Protein AF-A0A672RAI9-F1 (afdb_monomer_lite)

Foldseek 3Di:
DCPVVCPVVPPDDPVVVVVVVVVVVVVVVVVVVVVVVVVVVVVVVVVVVVVVVVVVVVVVVVVVVVVD

Secondary structure (DSSP, 8-state):
----TTTTTTT--HHHHHHHHHHHHHHHHHHHHHHHHHHHHHHHHHHHHHHHHHHHHHHHHHHHHTT-

Radius of gyration: 26.13 Å; chains: 1; bounding box: 54×14×68 Å

Organism: Sinocyclocheilus grahami (NCBI:txid75366)

Structure (mmCIF, N/CA/C/O backbone):
data_AF-A0A672RAI9-F1
#
_entry.id   AF-A0A672RAI9-F1
#
loop_
_atom_site.group_PDB
_atom_site.id
_atom_site.type_symbol
_atom_site.label_atom_id
_atom_site.label_alt_id
_atom_site.label_comp_id
_atom_site.label_asym_id
_atom_site.label_entity_id
_atom_site.label_seq_id
_atom_site.pdbx_PDB_ins_code
_atom_site.Cartn_x
_atom_site.Cartn_y
_atom_site.Cartn_z
_atom_site.occupancy
_atom_site.B_iso_or_equiv
_atom_site.auth_seq_id
_atom_site.auth_comp_id
_atom_site.auth_asym_id
_atom_site.auth_atom_id
_atom_site.pdbx_PDB_model_num
ATOM 1 N N . MET A 1 1 ? -21.110 9.060 -3.545 1.00 42.75 1 MET A N 1
ATOM 2 C CA . MET A 1 1 ? -21.907 8.326 -2.541 1.00 42.75 1 MET A CA 1
ATOM 3 C C . MET A 1 1 ? -21.218 8.470 -1.186 1.00 42.75 1 MET A C 1
ATOM 5 O O . MET A 1 1 ? -20.436 7.607 -0.810 1.00 42.75 1 MET A O 1
ATOM 9 N N . SER A 1 2 ? -21.419 9.593 -0.497 1.00 52.66 2 SER A N 1
ATOM 10 C CA . SER A 1 2 ? -21.018 9.769 0.904 1.00 52.66 2 SER A CA 1
ATOM 11 C C . SER A 1 2 ? -22.077 9.089 1.765 1.00 52.66 2 SER A C 1
ATOM 13 O O . SER A 1 2 ? -23.093 9.694 2.096 1.00 52.66 2 SER A O 1
ATOM 15 N N . TRP A 1 3 ? -21.908 7.797 2.019 1.00 51.00 3 TRP A N 1
ATOM 16 C CA . TRP A 1 3 ? -22.799 7.073 2.917 1.00 51.00 3 TRP A CA 1
ATOM 17 C C . TRP A 1 3 ? -22.661 7.675 4.303 1.00 51.00 3 TRP A C 1
ATOM 19 O O . TRP A 1 3 ? -21.576 7.540 4.848 1.00 51.00 3 TRP A O 1
ATOM 29 N N . ALA A 1 4 ? -23.702 8.342 4.815 1.00 55.00 4 ALA A N 1
ATOM 30 C CA . ALA A 1 4 ? -24.025 8.420 6.244 1.00 55.00 4 ALA A CA 1
ATOM 31 C C . ALA A 1 4 ? -22.795 8.375 7.179 1.00 55.00 4 ALA A C 1
ATOM 33 O O . ALA A 1 4 ? -22.665 7.460 7.989 1.00 55.00 4 ALA A O 1
ATOM 34 N N . ILE A 1 5 ? -21.840 9.298 6.978 1.00 61.25 5 ILE A N 1
ATOM 35 C CA . ILE A 1 5 ? -20.395 9.052 7.208 1.00 61.25 5 ILE A CA 1
ATOM 36 C C . ILE A 1 5 ? -20.041 8.679 8.658 1.00 61.25 5 ILE A C 1
ATOM 38 O O . ILE A 1 5 ? -19.010 8.052 8.885 1.00 61.25 5 ILE A O 1
ATOM 42 N N . GLU A 1 6 ? -20.927 8.934 9.616 1.00 68.69 6 GLU A N 1
ATOM 43 C CA . GLU A 1 6 ? -20.732 8.593 11.027 1.00 68.69 6 GLU A CA 1
ATOM 44 C C . GLU A 1 6 ? -21.953 7.899 11.676 1.00 68.69 6 GLU A C 1
ATOM 46 O O . GLU A 1 6 ? -21.825 7.396 12.785 1.00 68.69 6 GLU A O 1
ATOM 51 N N . GLU A 1 7 ? -23.111 7.774 11.008 1.00 78.75 7 GLU A N 1
ATOM 52 C CA . GLU A 1 7 ? -24.335 7.218 11.638 1.00 78.75 7 GLU A CA 1
ATOM 53 C C . GLU A 1 7 ? -24.195 5.735 12.010 1.00 78.75 7 GLU A C 1
ATOM 55 O O . GLU A 1 7 ? -24.842 5.246 12.928 1.00 78.75 7 GLU A O 1
ATOM 60 N N . TRP A 1 8 ? -23.319 4.993 11.331 1.00 83.25 8 TRP A N 1
ATOM 61 C CA . TRP A 1 8 ? -23.043 3.594 11.677 1.00 83.25 8 TRP A CA 1
ATOM 62 C C . TRP A 1 8 ? -22.169 3.447 12.932 1.00 83.25 8 TRP A C 1
ATOM 64 O O . TRP A 1 8 ? -22.083 2.354 13.495 1.00 83.25 8 TRP A O 1
ATOM 74 N N . LYS A 1 9 ? -21.490 4.527 13.341 1.00 86.38 9 LYS A N 1
ATOM 75 C CA . LYS A 1 9 ? -20.681 4.577 14.561 1.00 86.38 9 LYS A CA 1
ATOM 76 C C . LYS A 1 9 ? -21.537 4.918 15.786 1.00 86.38 9 LYS A C 1
ATOM 78 O O . LYS A 1 9 ? -21.105 4.644 16.907 1.00 86.38 9 LYS A O 1
ATOM 83 N N . ASP A 1 10 ? -22.746 5.451 15.591 1.00 88.69 10 ASP A N 1
ATOM 84 C CA . ASP A 1 10 ? -23.668 5.753 16.684 1.00 88.69 10 ASP A CA 1
ATOM 85 C C . ASP A 1 10 ? -24.082 4.485 17.445 1.00 88.69 10 ASP A C 1
ATOM 87 O O . ASP A 1 10 ? -24.396 3.441 16.873 1.00 88.69 10 ASP A O 1
ATOM 91 N N . GLY A 1 11 ? -24.066 4.574 18.776 1.00 87.19 11 GLY A N 1
ATOM 92 C CA . GLY A 1 11 ? -24.421 3.468 19.670 1.00 87.19 11 GLY A CA 1
ATOM 93 C C . GLY A 1 11 ? -23.338 2.397 19.849 1.00 87.19 11 GLY A C 1
ATOM 94 O O . GLY A 1 11 ? -23.539 1.469 20.636 1.00 87.19 11 GLY A O 1
ATOM 95 N N . LEU A 1 12 ? -22.178 2.510 19.186 1.00 92.25 12 LEU A N 1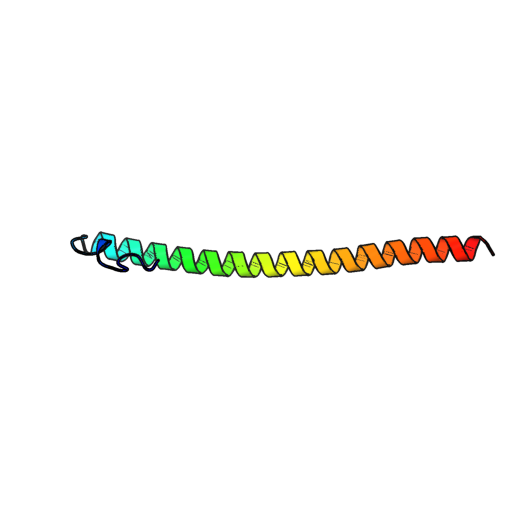
ATOM 96 C CA . LEU A 1 12 ? -21.051 1.615 19.450 1.00 92.25 12 LEU A CA 1
ATOM 97 C C . LEU A 1 12 ? -20.386 1.938 20.801 1.00 92.25 12 LEU A C 1
ATOM 99 O O . LEU A 1 12 ? -20.207 3.108 21.144 1.00 92.25 12 LEU A O 1
ATOM 103 N N . PRO A 1 13 ? -19.940 0.918 21.562 1.00 95.38 13 PRO A N 1
ATOM 104 C CA . PRO A 1 13 ? -19.142 1.140 22.762 1.00 95.38 13 PRO A CA 1
ATOM 105 C C . PRO A 1 13 ? -17.864 1.930 22.450 1.00 95.38 13 PRO A C 1
ATOM 107 O O . PRO A 1 13 ? -17.202 1.669 21.445 1.00 95.38 13 PRO A O 1
ATOM 110 N N . GLU A 1 14 ? -17.443 2.812 23.360 1.00 93.19 14 GLU A N 1
ATOM 111 C CA . GLU A 1 14 ? -16.255 3.665 23.184 1.00 93.19 14 GLU A CA 1
ATOM 112 C C . GLU A 1 14 ? -14.998 2.865 22.804 1.00 93.19 14 GLU A C 1
ATOM 114 O O . GLU A 1 14 ? -14.243 3.246 21.913 1.00 93.19 14 GLU A O 1
ATOM 119 N N . LYS A 1 15 ? -14.809 1.687 23.408 1.00 96.25 15 LYS A N 1
ATOM 120 C CA . LYS A 1 15 ? -13.684 0.795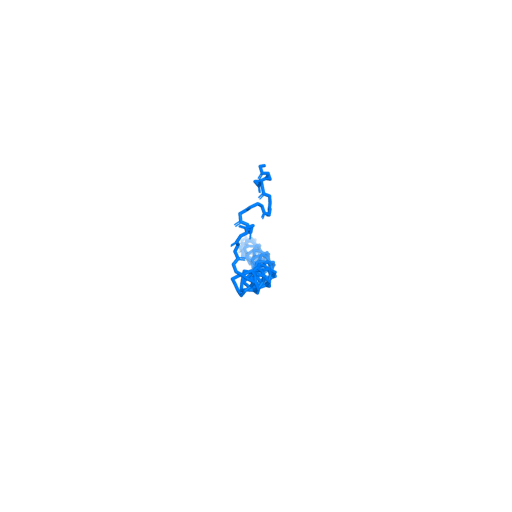 23.092 1.00 96.25 15 LYS A CA 1
ATOM 121 C C . LYS A 1 15 ? -13.694 0.311 21.636 1.00 96.25 15 LYS A C 1
ATOM 123 O O . LYS A 1 15 ? -12.632 0.133 21.042 1.00 96.25 15 LYS A O 1
ATOM 128 N N . ALA A 1 16 ? -14.877 0.083 21.063 1.00 95.25 16 ALA A N 1
ATOM 129 C CA . ALA A 1 16 ? -15.015 -0.286 19.657 1.00 95.25 16 ALA A CA 1
ATOM 130 C C . ALA A 1 16 ? -14.676 0.907 18.751 1.00 95.25 16 ALA A C 1
ATOM 132 O O . ALA A 1 16 ? -13.920 0.742 17.796 1.00 95.25 16 ALA A O 1
ATOM 133 N N . LEU A 1 17 ? -15.142 2.109 19.104 1.00 95.19 17 LEU A N 1
ATOM 134 C CA . LEU A 1 17 ? -14.825 3.350 18.387 1.00 95.19 17 LEU A CA 1
ATOM 135 C C . LEU A 1 17 ? -13.322 3.652 18.389 1.00 95.19 17 LEU A C 1
ATOM 137 O O . LEU A 1 17 ? -12.746 3.916 17.334 1.00 95.19 17 LEU A O 1
ATOM 141 N N . GLN A 1 18 ? -12.662 3.521 19.541 1.00 95.81 18 GLN A N 1
ATOM 142 C CA . GLN A 1 18 ? -11.208 3.668 19.655 1.00 95.81 18 GLN A CA 1
ATOM 143 C C . GLN A 1 18 ? -10.471 2.662 18.763 1.00 95.81 18 GLN A C 1
ATOM 145 O O . GLN A 1 18 ? -9.511 3.019 18.077 1.00 95.81 18 GLN A O 1
ATOM 150 N N . LYS A 1 19 ? -10.934 1.404 18.721 1.00 96.69 19 LYS A N 1
ATOM 151 C CA . LYS A 1 19 ? -10.301 0.385 17.879 1.00 96.69 19 LYS A CA 1
ATOM 152 C C . LYS A 1 19 ? -10.482 0.666 16.389 1.00 96.69 19 LYS A C 1
ATOM 154 O O . LYS A 1 19 ? -9.552 0.443 15.617 1.00 96.69 19 LYS A O 1
ATOM 159 N N . ILE A 1 20 ? -11.650 1.170 15.992 1.00 95.19 20 ILE A N 1
ATOM 160 C CA . ILE A 1 20 ? -11.920 1.604 14.618 1.00 95.19 20 ILE A CA 1
ATOM 161 C C . ILE A 1 20 ? -10.945 2.716 14.224 1.00 95.19 20 ILE A C 1
ATOM 163 O O . ILE A 1 20 ? -10.262 2.569 13.215 1.00 95.19 20 ILE A O 1
ATOM 167 N N . GLN A 1 21 ? -10.801 3.761 15.045 1.00 94.69 21 GLN A N 1
ATOM 168 C CA . GLN A 1 21 ? -9.871 4.866 14.775 1.00 94.69 21 GLN A CA 1
ATOM 169 C C . GLN A 1 21 ? -8.415 4.392 14.660 1.00 94.69 21 GLN A C 1
ATOM 171 O O . GLN A 1 21 ? -7.674 4.837 13.782 1.00 94.69 21 GLN A O 1
ATOM 176 N N . GLU A 1 22 ? -7.995 3.457 15.516 1.00 97.81 22 GLU A N 1
ATOM 177 C CA . GLU A 1 22 ? -6.657 2.867 15.438 1.00 97.81 22 GLU A CA 1
ATOM 178 C C . GLU A 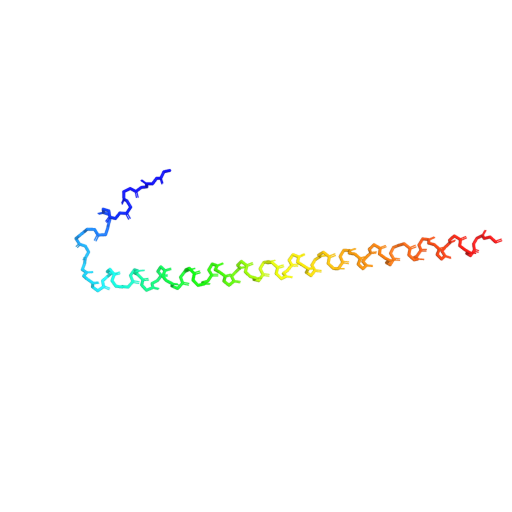1 22 ? -6.437 2.146 14.097 1.00 97.81 22 GLU A C 1
ATOM 180 O O . GLU A 1 22 ? -5.414 2.352 13.437 1.00 97.81 22 GLU A O 1
ATOM 185 N N . ILE A 1 23 ? -7.404 1.326 13.673 1.00 97.56 23 ILE A N 1
ATOM 186 C CA . ILE A 1 23 ? -7.340 0.577 12.412 1.00 97.56 23 ILE A CA 1
ATOM 187 C C . ILE A 1 23 ? -7.394 1.525 11.209 1.00 97.56 23 ILE A C 1
ATOM 189 O O . ILE A 1 23 ? -6.613 1.352 10.274 1.00 97.56 23 ILE A O 1
ATOM 193 N N . GLU A 1 24 ? -8.260 2.541 11.228 1.00 96.06 24 GLU A N 1
ATOM 194 C CA . GLU A 1 24 ? -8.327 3.585 10.196 1.00 96.06 24 GLU A CA 1
ATOM 195 C C . GLU A 1 24 ? -6.963 4.289 10.054 1.00 96.06 24 GLU A C 1
ATOM 197 O O . GLU A 1 24 ? -6.439 4.425 8.944 1.00 96.06 24 GLU A O 1
ATOM 202 N N . GLY A 1 25 ? -6.314 4.624 11.175 1.00 97.56 25 GLY A N 1
ATOM 203 C CA . GLY A 1 25 ? -4.973 5.211 11.183 1.00 97.56 25 GLY A CA 1
ATOM 204 C C . GLY A 1 25 ? -3.883 4.278 10.639 1.00 97.56 25 GLY A C 1
ATOM 205 O O . GLY A 1 25 ? -2.995 4.718 9.901 1.00 97.56 25 GLY A O 1
ATOM 206 N N . GLN A 1 26 ? -3.932 2.983 10.966 1.00 98.44 26 GLN A N 1
ATOM 207 C CA . GLN A 1 26 ? -3.018 1.981 10.401 1.00 98.44 26 GLN A CA 1
ATOM 208 C C . GLN A 1 26 ? -3.230 1.808 8.894 1.00 98.44 26 GLN A C 1
ATOM 210 O O . GLN A 1 26 ? -2.262 1.765 8.130 1.00 98.44 26 GLN A O 1
ATOM 215 N N . LEU A 1 27 ? -4.486 1.762 8.452 1.00 97.88 27 LEU A N 1
ATOM 216 C CA . LEU A 1 27 ? -4.847 1.649 7.046 1.00 97.88 27 LEU A CA 1
ATOM 217 C C . LEU A 1 27 ? -4.300 2.829 6.236 1.00 97.88 27 LEU A C 1
ATOM 219 O O . LEU A 1 27 ? -3.757 2.630 5.149 1.00 97.88 27 LEU A O 1
ATOM 223 N N . ASP A 1 28 ? -4.390 4.046 6.763 1.00 98.38 28 ASP A N 1
ATOM 224 C CA . ASP A 1 28 ? -3.873 5.229 6.079 1.00 98.38 28 ASP A CA 1
ATOM 225 C C . ASP A 1 28 ? -2.343 5.256 5.996 1.00 98.38 28 ASP A C 1
ATOM 227 O O . ASP A 1 28 ? -1.795 5.652 4.961 1.00 98.38 28 ASP A O 1
ATOM 231 N N . LYS A 1 29 ? -1.635 4.761 7.019 1.00 98.38 29 LYS A N 1
ATOM 232 C CA . LYS A 1 29 ? -0.180 4.543 6.935 1.00 98.38 29 LYS A CA 1
ATOM 233 C C . LYS A 1 29 ? 0.163 3.549 5.825 1.00 98.38 29 LYS A C 1
ATOM 235 O O . LYS A 1 29 ? 0.968 3.865 4.949 1.00 98.38 29 LYS A O 1
ATOM 240 N N . LEU A 1 30 ? -0.513 2.400 5.793 1.00 98.56 30 LEU A N 1
ATOM 241 C CA . LEU A 1 30 ? -0.289 1.370 4.774 1.00 98.56 30 LEU A CA 1
ATOM 242 C C . LEU A 1 30 ? -0.605 1.869 3.357 1.00 98.56 30 LEU A C 1
ATOM 244 O O . LEU A 1 30 ? 0.125 1.559 2.414 1.00 98.56 30 LEU A O 1
ATOM 248 N N . LYS A 1 31 ? -1.656 2.680 3.181 1.00 98.38 31 LYS A N 1
ATOM 249 C CA . LYS A 1 31 ? -1.965 3.314 1.888 1.00 98.38 31 LYS A CA 1
ATOM 250 C C . LYS A 1 31 ? -0.823 4.215 1.415 1.00 98.38 31 LYS A C 1
ATOM 252 O O . LYS A 1 31 ? -0.450 4.122 0.243 1.00 98.38 31 LYS A O 1
ATOM 257 N N . LYS A 1 32 ? -0.260 5.044 2.304 1.00 98.50 32 LYS A N 1
ATOM 258 C CA . LYS A 1 32 ? 0.879 5.927 1.992 1.00 98.50 32 LYS A CA 1
ATOM 259 C C . LYS A 1 32 ? 2.128 5.125 1.627 1.00 98.50 32 LYS A C 1
ATOM 261 O O . LYS A 1 32 ? 2.731 5.385 0.589 1.00 98.50 32 LYS A O 1
ATOM 266 N N . GLU A 1 33 ? 2.473 4.106 2.413 1.00 98.56 33 GLU A N 1
ATOM 267 C CA . GLU A 1 33 ? 3.614 3.226 2.122 1.00 98.56 33 GLU A CA 1
ATOM 268 C C . GLU A 1 33 ? 3.462 2.511 0.776 1.00 98.56 33 GLU A C 1
ATOM 270 O O . GLU A 1 33 ? 4.396 2.465 -0.026 1.00 98.56 33 GLU A O 1
ATOM 275 N N . ARG A 1 34 ? 2.267 1.979 0.493 1.00 98.50 34 ARG A N 1
ATOM 276 C CA . ARG A 1 34 ? 1.960 1.351 -0.795 1.00 98.50 34 ARG A CA 1
ATOM 277 C C . ARG A 1 34 ? 2.132 2.339 -1.946 1.00 98.50 34 ARG A C 1
ATOM 279 O O . ARG A 1 34 ? 2.708 1.971 -2.966 1.00 98.50 34 ARG A O 1
ATOM 286 N N . GLN A 1 35 ? 1.651 3.573 -1.798 1.00 98.62 35 GLN A N 1
ATOM 287 C CA . GLN A 1 35 ? 1.795 4.610 -2.820 1.00 98.62 35 GLN A CA 1
ATOM 288 C C . GLN A 1 35 ? 3.267 4.963 -3.067 1.00 98.62 35 GLN A C 1
ATOM 290 O O . GLN A 1 35 ? 3.692 5.038 -4.218 1.00 98.62 35 GLN A O 1
ATOM 295 N N . GLN A 1 36 ? 4.064 5.103 -2.006 1.00 98.62 36 GLN A N 1
ATOM 296 C CA . GLN A 1 36 ? 5.500 5.352 -2.116 1.00 98.62 36 GLN A CA 1
ATOM 297 C C . GLN A 1 36 ? 6.224 4.205 -2.834 1.00 98.62 36 GLN A C 1
ATOM 299 O O . GLN A 1 36 ? 7.001 4.450 -3.757 1.00 98.62 36 GLN A O 1
ATOM 304 N N . LYS A 1 37 ? 5.943 2.949 -2.460 1.00 98.50 37 LYS A N 1
ATOM 305 C CA . LYS A 1 37 ? 6.516 1.770 -3.131 1.00 98.50 37 LYS A CA 1
ATOM 306 C C . LYS A 1 37 ? 6.096 1.691 -4.595 1.00 98.50 37 LYS A C 1
ATOM 308 O O . LYS A 1 37 ? 6.918 1.358 -5.442 1.00 98.50 37 LYS A O 1
ATOM 313 N N . ARG A 1 38 ? 4.841 2.030 -4.911 1.00 98.44 38 ARG A N 1
ATOM 314 C CA . ARG A 1 38 ? 4.361 2.061 -6.295 1.00 98.44 38 ARG A CA 1
ATOM 315 C C . ARG A 1 38 ? 5.138 3.075 -7.130 1.00 98.44 38 ARG A C 1
ATOM 317 O O . ARG A 1 38 ? 5.632 2.716 -8.189 1.00 98.44 38 ARG A O 1
ATOM 324 N N . PHE A 1 39 ? 5.338 4.281 -6.605 1.00 98.50 39 PHE A N 1
ATOM 325 C CA . PHE A 1 39 ? 6.143 5.304 -7.271 1.00 98.50 39 PHE A CA 1
ATOM 326 C C . PHE A 1 39 ? 7.594 4.851 -7.511 1.00 98.50 39 PHE A C 1
ATOM 328 O O . PHE A 1 39 ? 8.149 5.073 -8.586 1.00 98.50 39 PHE A O 1
ATOM 335 N N . GLN A 1 40 ? 8.210 4.182 -6.531 1.00 98.56 40 GLN A N 1
ATOM 336 C CA . GLN A 1 40 ? 9.555 3.620 -6.693 1.00 98.56 40 GLN A CA 1
ATOM 337 C C . GLN A 1 40 ? 9.607 2.561 -7.801 1.00 98.56 40 GLN A C 1
ATOM 339 O O . GLN A 1 40 ? 10.536 2.578 -8.607 1.00 98.56 40 GLN A O 1
ATOM 344 N N . LEU A 1 41 ? 8.609 1.674 -7.868 1.00 98.62 41 LEU A N 1
ATOM 345 C CA . LEU A 1 41 ? 8.507 0.672 -8.930 1.00 98.62 41 LEU A CA 1
ATOM 346 C C . LEU A 1 41 ? 8.344 1.321 -10.306 1.00 98.62 41 LEU A C 1
ATOM 348 O O . LEU A 1 41 ? 9.124 1.008 -11.200 1.00 98.62 41 LEU A O 1
ATOM 352 N N . ASP A 1 42 ? 7.421 2.274 -10.456 1.00 98.62 42 ASP A N 1
ATOM 353 C CA . ASP A 1 42 ? 7.189 2.959 -11.735 1.00 98.62 42 ASP A CA 1
ATOM 354 C C . ASP A 1 42 ? 8.468 3.698 -12.213 1.00 98.62 42 ASP A C 1
ATOM 356 O O . ASP A 1 42 ? 8.803 3.705 -13.400 1.00 98.62 42 ASP A O 1
ATOM 360 N N . SER A 1 43 ? 9.253 4.262 -11.284 1.00 98.06 43 SER A N 1
ATOM 361 C CA . SER A 1 43 ? 10.551 4.894 -11.579 1.00 98.06 43 SER A CA 1
ATOM 362 C C . SER A 1 43 ? 11.620 3.894 -12.053 1.00 98.06 43 SER A C 1
ATOM 364 O O . SER A 1 43 ? 12.353 4.148 -13.022 1.00 98.06 43 SER A O 1
ATOM 366 N N . LEU A 1 44 ? 11.706 2.732 -11.398 1.00 98.56 44 LEU A N 1
ATOM 367 C CA . LEU A 1 44 ? 12.618 1.656 -11.795 1.00 98.56 44 LEU A CA 1
ATOM 368 C C . LEU A 1 44 ? 12.235 1.076 -13.159 1.00 98.56 44 LEU A C 1
ATOM 370 O O . LEU A 1 44 ? 13.112 0.877 -14.001 1.00 98.56 44 LEU A O 1
ATOM 374 N N . GLU A 1 45 ? 10.943 0.869 -13.411 1.00 98.38 45 GLU A N 1
ATOM 375 C CA . GLU A 1 45 ? 10.425 0.411 -14.703 1.00 98.38 45 GLU A CA 1
ATOM 376 C C . GLU A 1 45 ? 10.778 1.391 -15.830 1.00 98.38 45 GLU A C 1
ATOM 378 O O . GLU A 1 45 ? 11.304 0.973 -16.866 1.00 98.38 4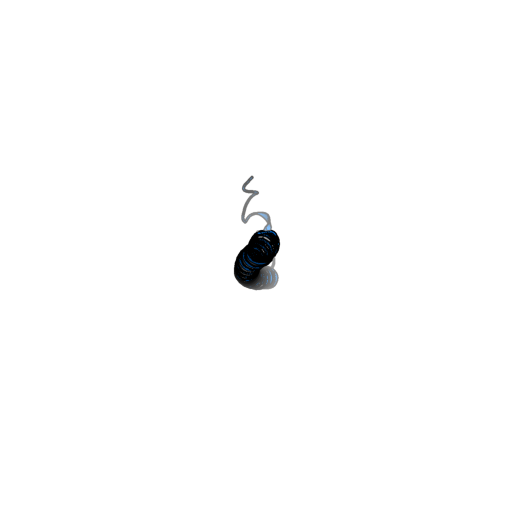5 GLU A O 1
ATOM 383 N N . ALA A 1 46 ? 10.604 2.699 -15.612 1.00 98.31 46 ALA A N 1
ATOM 384 C CA . ALA A 1 46 ? 10.992 3.722 -16.582 1.00 98.31 46 ALA A CA 1
ATOM 385 C C . ALA A 1 46 ? 12.507 3.723 -16.861 1.00 98.31 46 ALA A C 1
ATOM 387 O O . ALA A 1 46 ? 12.945 3.868 -18.008 1.00 98.31 46 ALA A O 1
ATOM 388 N N . THR A 1 47 ? 13.329 3.536 -15.825 1.00 98.00 47 THR A N 1
ATOM 389 C CA . THR A 1 47 ? 14.791 3.448 -15.968 1.00 98.00 47 THR A CA 1
ATOM 390 C C . THR A 1 47 ? 15.194 2.206 -16.761 1.00 98.00 47 THR A C 1
ATOM 392 O O . THR A 1 47 ? 16.008 2.293 -17.686 1.00 98.00 47 THR A O 1
ATOM 395 N N . LEU A 1 48 ? 14.581 1.061 -16.460 1.00 98.06 48 LEU A N 1
ATOM 396 C CA . LEU A 1 48 ? 14.809 -0.191 -17.174 1.00 98.06 48 LEU A CA 1
ATOM 397 C C . LEU A 1 48 ? 14.408 -0.078 -18.649 1.00 98.06 48 LEU A C 1
ATOM 399 O O . LEU A 1 48 ? 15.152 -0.517 -19.526 1.00 98.06 48 LEU A O 1
ATOM 403 N N . GLN A 1 49 ? 13.263 0.541 -18.944 1.00 98.19 49 GLN A N 1
ATOM 404 C CA . GLN A 1 49 ? 12.814 0.769 -20.316 1.00 98.19 49 GLN A CA 1
ATOM 405 C C . GLN A 1 49 ? 13.824 1.613 -21.105 1.00 98.19 49 GLN A C 1
ATOM 407 O O . GLN A 1 49 ? 14.187 1.239 -22.222 1.00 98.19 49 GLN A O 1
ATOM 412 N N . LYS A 1 50 ? 14.342 2.697 -20.512 1.00 97.56 50 LYS A N 1
ATOM 413 C CA . LYS A 1 50 ? 15.393 3.526 -21.130 1.00 97.56 50 LYS A CA 1
ATOM 414 C C . LYS A 1 50 ? 16.662 2.721 -21.418 1.00 97.56 50 LYS A C 1
ATOM 416 O O . LYS A 1 50 ? 17.230 2.835 -22.502 1.00 97.56 50 LYS A O 1
ATOM 421 N N . GLN A 1 51 ? 17.100 1.875 -20.483 1.00 97.12 51 GLN A N 1
ATOM 422 C CA . GLN A 1 51 ? 18.267 1.012 -20.696 1.00 97.12 51 GLN A CA 1
ATOM 423 C C . GLN A 1 51 ? 18.037 -0.006 -21.818 1.00 97.12 51 GLN A C 1
ATOM 425 O O . GLN A 1 51 ? 18.903 -0.172 -22.676 1.00 97.12 51 GLN A O 1
ATOM 430 N N . ARG A 1 52 ? 16.860 -0.641 -21.870 1.00 96.88 52 ARG A N 1
ATOM 431 C CA . ARG A 1 52 ? 16.492 -1.566 -22.956 1.00 96.88 52 ARG A CA 1
ATOM 432 C C . ARG A 1 52 ? 16.516 -0.876 -24.319 1.00 96.88 52 ARG A C 1
ATOM 434 O O . ARG A 1 52 ? 17.087 -1.422 -25.261 1.00 96.88 52 ARG A O 1
ATOM 441 N N . GLN A 1 53 ? 15.959 0.332 -24.416 1.00 96.19 53 GLN A N 1
ATOM 442 C CA . GLN A 1 53 ? 16.013 1.140 -25.638 1.00 96.19 53 GLN A CA 1
ATOM 443 C C . GLN A 1 53 ? 17.456 1.460 -26.038 1.00 96.19 53 GLN A C 1
ATOM 445 O O . GLN A 1 53 ? 17.819 1.261 -27.195 1.00 96.19 53 GLN A O 1
ATOM 450 N N . LYS A 1 54 ? 18.303 1.873 -25.085 1.00 95.81 54 LYS A N 1
ATOM 451 C CA . LYS A 1 54 ? 19.727 2.139 -25.338 1.00 95.81 54 LYS A CA 1
ATOM 452 C C . LYS A 1 54 ? 20.454 0.905 -25.880 1.00 95.81 54 LYS A C 1
ATOM 454 O O . LYS A 1 54 ? 21.174 1.017 -26.866 1.00 95.81 54 LYS A O 1
ATOM 459 N N . VAL A 1 55 ? 20.249 -0.271 -25.284 1.00 95.12 55 VAL A N 1
ATOM 460 C CA . VAL A 1 55 ? 20.860 -1.530 -25.756 1.00 95.12 55 VAL A CA 1
ATOM 461 C C . VAL A 1 55 ? 20.365 -1.896 -27.157 1.00 95.12 55 VAL A C 1
ATOM 463 O O . VAL A 1 55 ? 21.169 -2.246 -28.017 1.00 95.12 55 VAL A O 1
ATOM 466 N N . SER A 1 56 ? 19.059 -1.774 -27.415 1.00 93.88 56 SER A N 1
ATOM 467 C CA . SER A 1 56 ? 18.484 -2.016 -28.744 1.00 93.88 56 SER A CA 1
ATOM 468 C C . SER A 1 56 ? 19.060 -1.075 -29.803 1.00 93.88 56 SER A C 1
ATOM 470 O O . SER A 1 56 ? 19.369 -1.508 -30.915 1.00 93.88 56 SER A O 1
ATOM 472 N N . TYR A 1 57 ? 19.230 0.202 -29.459 1.00 93.69 57 TYR A N 1
ATOM 473 C CA . TYR A 1 57 ? 19.847 1.197 -30.330 1.00 93.69 57 TYR A CA 1
ATOM 474 C C . TYR A 1 57 ? 21.301 0.838 -30.6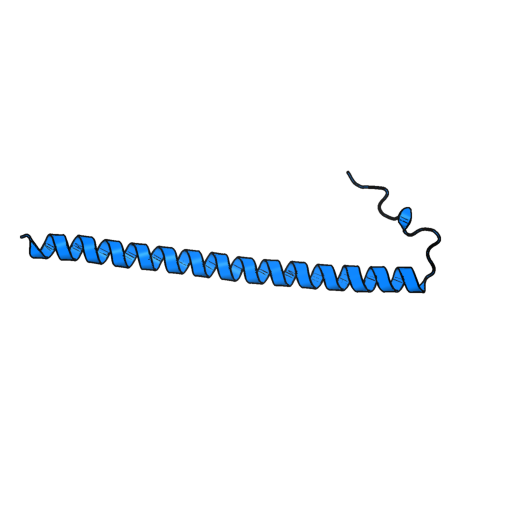45 1.00 93.69 57 TYR A C 1
ATOM 476 O O . TYR A 1 57 ? 21.661 0.743 -31.815 1.00 93.69 57 TYR A O 1
ATOM 484 N N . LEU A 1 58 ? 22.114 0.551 -29.622 1.00 92.25 58 LEU A N 1
ATOM 485 C CA . LEU A 1 58 ? 23.519 0.168 -29.801 1.00 92.25 58 LEU A CA 1
ATOM 486 C C . LEU A 1 58 ? 23.664 -1.091 -30.660 1.00 92.25 58 LEU A C 1
ATOM 488 O O . LEU A 1 58 ? 24.511 -1.133 -31.546 1.00 92.25 58 LEU A O 1
ATOM 492 N N . ARG A 1 59 ? 22.804 -2.095 -30.452 1.00 88.31 59 ARG A N 1
ATOM 493 C CA . ARG A 1 59 ? 22.786 -3.303 -31.286 1.00 88.31 59 ARG A CA 1
ATOM 494 C C . ARG A 1 59 ? 22.447 -2.982 -32.741 1.00 88.31 59 ARG A C 1
ATOM 496 O O . ARG A 1 59 ? 23.060 -3.544 -33.637 1.00 88.31 59 ARG A O 1
ATOM 503 N N . SER A 1 60 ? 21.486 -2.095 -32.978 1.00 86.25 60 SER A N 1
ATOM 504 C CA . SER A 1 60 ? 21.083 -1.715 -34.338 1.00 86.25 60 SER A CA 1
ATOM 505 C C . SER A 1 60 ? 22.168 -0.889 -35.042 1.00 86.25 60 SER A C 1
ATOM 507 O O . SER A 1 60 ? 22.464 -1.146 -36.204 1.00 86.25 60 SER A O 1
ATOM 509 N N . SER A 1 61 ? 22.809 0.042 -34.327 1.00 78.19 61 SER A N 1
ATOM 510 C CA . SER A 1 61 ? 23.914 0.870 -34.833 1.00 78.19 61 SER A CA 1
ATOM 511 C C . SER A 1 61 ? 25.170 0.047 -35.123 1.00 78.19 61 SER A C 1
ATOM 513 O O . SER A 1 61 ? 25.735 0.163 -36.203 1.00 78.19 61 SER A O 1
ATOM 515 N N . GLY A 1 62 ? 25.576 -0.842 -34.210 1.00 67.00 62 GLY A N 1
ATOM 516 C CA . GLY A 1 62 ? 26.756 -1.689 -34.413 1.00 67.00 62 GLY A CA 1
ATOM 517 C C . GLY A 1 62 ? 26.584 -2.702 -35.551 1.00 67.00 62 GLY A C 1
ATOM 518 O O . GLY A 1 62 ? 27.548 -3.054 -36.219 1.00 67.00 62 GLY A O 1
ATOM 519 N N . VAL A 1 63 ? 25.353 -3.144 -35.831 1.00 60.25 63 VAL A N 1
ATOM 520 C CA . VAL A 1 63 ? 25.056 -3.978 -37.012 1.00 60.25 63 VAL A CA 1
ATOM 521 C C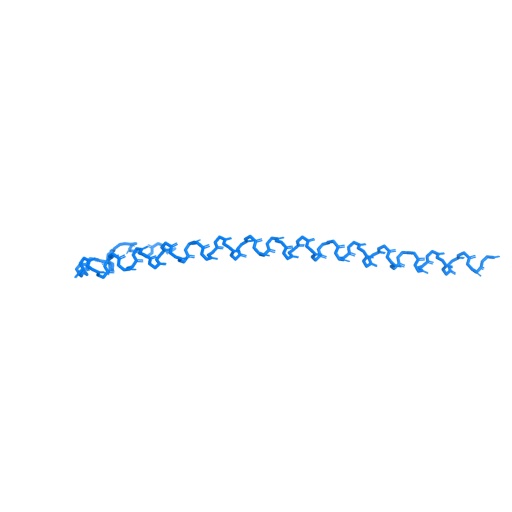 . VAL A 1 63 ? 25.090 -3.163 -38.313 1.00 60.25 63 VAL A C 1
ATOM 523 O O . VAL A 1 63 ? 25.360 -3.735 -39.368 1.00 60.25 63 VAL A O 1
ATOM 526 N N . ALA A 1 64 ? 24.832 -1.852 -38.263 1.00 58.66 64 ALA A N 1
ATOM 527 C CA . ALA A 1 64 ? 24.931 -0.970 -39.425 1.00 58.66 64 ALA A CA 1
ATOM 528 C C . ALA A 1 64 ? 26.392 -0.628 -39.773 1.00 58.66 64 ALA A C 1
ATOM 530 O O . ALA A 1 64 ? 26.738 -0.628 -40.950 1.00 58.66 64 ALA A O 1
ATOM 531 N N . GLU A 1 65 ? 27.253 -0.422 -38.772 1.00 55.38 65 GLU A N 1
ATOM 532 C CA . GLU A 1 65 ? 28.690 -0.153 -38.968 1.00 55.38 65 GLU A CA 1
ATOM 533 C C . GLU A 1 65 ? 29.469 -1.353 -39.524 1.00 55.38 65 GLU A C 1
ATOM 535 O O . GLU A 1 65 ? 30.394 -1.167 -40.300 1.00 55.38 65 GLU A O 1
ATOM 540 N N . VAL A 1 66 ? 29.087 -2.591 -39.194 1.00 58.38 66 VAL A N 1
ATOM 541 C CA . VAL A 1 66 ? 29.775 -3.804 -39.691 1.00 58.38 66 VAL A CA 1
ATOM 542 C C . VAL A 1 66 ? 29.403 -4.147 -41.149 1.00 58.38 66 VAL A C 1
ATOM 544 O O . VAL A 1 66 ? 30.001 -5.036 -41.750 1.00 58.38 66 VAL A O 1
ATOM 547 N N . LYS A 1 67 ? 28.401 -3.474 -41.731 1.00 54.28 67 LYS A N 1
ATOM 548 C CA . LYS A 1 67 ? 27.916 -3.725 -43.102 1.00 54.28 67 LYS A CA 1
ATOM 549 C C . LYS A 1 67 ? 28.376 -2.691 -44.142 1.00 54.28 67 LYS A C 1
ATOM 551 O O . LYS A 1 67 ? 27.956 -2.814 -45.293 1.00 54.28 67 LYS A O 1
ATOM 556 N N . GLN A 1 68 ? 29.180 -1.700 -43.753 1.00 47.03 68 GLN A N 1
ATOM 557 C CA . GLN A 1 68 ? 29.868 -0.773 -44.666 1.00 47.03 68 GLN A CA 1
ATOM 558 C C . GLN A 1 68 ? 31.308 -1.224 -44.895 1.00 47.03 68 GLN A C 1
ATOM 560 O O . GLN A 1 68 ? 31.785 -1.021 -46.032 1.00 47.03 68 GLN A O 1
#

InterPro domains:
  IPR018463 Centromere protein Cenp-F, N-terminal [PF10481] (1-61)
  IPR043513 Centromere protein Cenp-F [PTHR18874] (1-61)

pLDDT: mean 87.77, std 16.2, range [42.75, 98.62]

Sequence (68 aa):
MSWAIEEWKDGLPEKALQKIQEIEGQLDKLKKERQQKRFQLDSLEATLQKQRQKVSYLRSSGVAEVKQ